Protein AF-A0A933JPH9-F1 (afdb_monomer)

Nearest PDB structures (foldseek):
  4j2h-assembly1_A  TM=5.202E-01  e=4.965E+00  Sinorhizobium meliloti 1021

Secondary structure (DSSP, 8-state):
---PPPPPHHHHHHHS--B--SS--SSGGGGSPP-GGGT-EEETTTTTTSPPPSSTTSSTT-EEEEE-SS-EEEEETT-TT-SSSPPTTSS--TTTTTTT--BSEEEEEEEETTEEEEEEE----SSS--SSHHHHHHHHHHHHHTT-EEEE--EETTTTEE--S--

Foldseek 3Di:
DDDDDQQALQNLCVVFPWDFFPDDDPDPCQLAADDVQLAKDWPPPCLVVQQAAPDALDLRSKKKWFADNPTIIIGRQQSPRHPPDDDPVNGHAVSNNVSSDITRFIFIKGAHPVDSLEMETKRHHNTGGQQAQVSGVNVQSNSCVSVHRYHYLGADPPVRGIHSDRD

pLDDT: mean 93.77, std 9.41, range [34.81, 98.69]

Solvent-accessible surface area (backbone atoms only — not comparable to full-atom values): 9036 Å² total; per-residue (Å²): 133,85,78,71,80,64,40,44,57,67,62,46,37,76,75,41,61,62,36,66,53,75,47,82,74,92,52,86,63,41,35,41,62,53,44,62,82,27,52,39,35,44,66,71,82,34,55,91,79,52,59,52,14,94,45,75,70,43,81,55,34,30,22,37,35,36,37,40,86,90,48,37,41,33,30,48,32,64,35,90,53,34,80,79,70,73,53,94,79,62,42,63,47,72,33,16,74,44,41,50,42,58,29,43,29,22,15,38,34,24,35,42,75,89,37,78,51,30,36,37,37,33,28,58,28,82,35,31,38,43,90,44,66,65,53,41,56,47,51,51,25,29,54,30,58,65,70,33,51,66,47,68,34,48,61,31,79,93,74,75,40,46,21,64,56,67,127

Sequence (167 aa):
MLRLAALDLAAYIGLYPPRAPARPAIAADECRQLEAEDGVGILPFVTEAMVPGRRPGQPDGRHLWVIVPDEVRVISEIAPDVRPPPLSLGVAKHTNLTGGGLAACGGELWIDPTDNRKLYANGGSGRYPPKTPKQLEHAVSVLASFGFTVVSAGWSEDNDCAERVFR

Radius of gyration: 14.74 Å; Cα contacts (8 Å, |Δi|>4): 378; chains: 1; bounding box: 41×32×37 Å

Structure (mmCIF, N/CA/C/O backbone):
data_AF-A0A933JPH9-F1
#
_entry.id   AF-A0A933JPH9-F1
#
loop_
_atom_site.group_PDB
_atom_site.id
_atom_site.type_symbol
_atom_site.label_atom_id
_atom_site.label_alt_id
_atom_site.label_comp_id
_atom_site.label_asym_id
_atom_site.label_entity_id
_atom_site.label_seq_id
_atom_site.pdbx_PDB_ins_code
_atom_site.Cartn_x
_at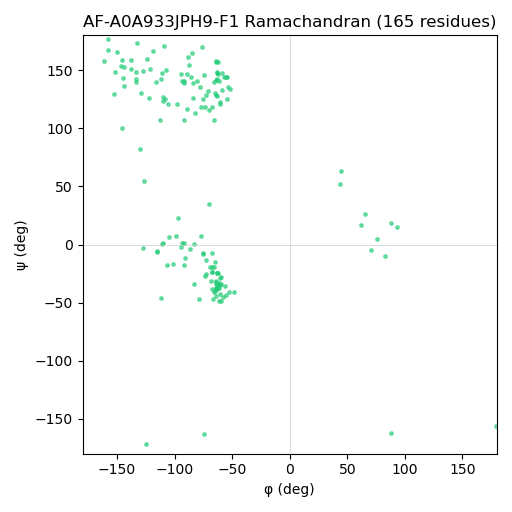om_site.Cartn_y
_atom_site.Cartn_z
_atom_site.occupancy
_atom_site.B_iso_or_equiv
_atom_site.auth_seq_id
_atom_site.auth_comp_id
_atom_site.auth_asym_id
_atom_site.auth_atom_id
_atom_site.pdbx_PDB_model_num
ATOM 1 N N . MET A 1 1 ? -19.545 9.635 17.720 1.00 39.41 1 MET A N 1
ATOM 2 C CA . MET A 1 1 ? -18.644 9.196 16.635 1.00 39.41 1 MET A CA 1
ATOM 3 C C . MET A 1 1 ? -19.063 7.778 16.262 1.00 39.41 1 MET A C 1
ATOM 5 O O . MET A 1 1 ? -18.856 6.877 17.064 1.00 39.41 1 MET A O 1
ATOM 9 N N . LEU A 1 2 ? -19.785 7.589 15.153 1.00 34.81 2 LEU A N 1
ATOM 10 C CA . LEU A 1 2 ? -20.171 6.248 14.697 1.00 34.81 2 LEU A CA 1
ATOM 11 C C . LEU A 1 2 ? -18.904 5.540 14.207 1.00 34.81 2 LEU A C 1
ATOM 13 O O . LEU A 1 2 ? -18.286 5.994 13.248 1.00 34.81 2 LEU A O 1
ATOM 17 N N . ARG A 1 3 ? -18.497 4.454 14.875 1.00 45.03 3 ARG A N 1
ATOM 18 C CA . ARG A 1 3 ? -17.545 3.506 14.289 1.00 45.03 3 ARG A CA 1
ATOM 19 C C . ARG A 1 3 ? -18.257 2.869 13.100 1.00 45.03 3 ARG A C 1
ATOM 21 O O . ARG A 1 3 ? -19.181 2.086 13.301 1.00 45.03 3 ARG A O 1
ATOM 28 N N . LEU A 1 4 ? -17.868 3.242 11.882 1.00 52.72 4 LEU A N 1
ATOM 29 C CA . LEU A 1 4 ? -18.172 2.436 10.702 1.00 52.72 4 LEU A CA 1
ATOM 30 C C . LEU A 1 4 ? -17.692 1.010 10.998 1.00 52.72 4 LEU A C 1
ATOM 32 O O . LEU A 1 4 ? -16.607 0.833 11.559 1.00 52.72 4 LEU A O 1
ATOM 36 N N . ALA A 1 5 ? -18.520 0.008 10.704 1.00 59.38 5 ALA A N 1
ATOM 37 C CA . ALA A 1 5 ? -18.093 -1.381 10.807 1.00 59.38 5 ALA A CA 1
ATOM 38 C C . ALA A 1 5 ? -16.824 -1.543 9.957 1.00 59.38 5 ALA A C 1
ATOM 40 O O . ALA A 1 5 ? -16.813 -1.135 8.795 1.00 59.38 5 ALA A O 1
ATOM 41 N N . ALA A 1 6 ? -15.744 -2.048 10.557 1.00 72.06 6 ALA A N 1
ATOM 42 C CA . ALA A 1 6 ? -14.487 -2.227 9.848 1.00 72.06 6 ALA A CA 1
ATOM 43 C C . ALA A 1 6 ? -14.720 -3.195 8.683 1.00 72.06 6 ALA A C 1
ATOM 45 O O . ALA A 1 6 ? -15.181 -4.316 8.892 1.00 72.06 6 ALA A O 1
ATOM 46 N N . LEU A 1 7 ? -14.452 -2.734 7.463 1.00 90.38 7 LEU A N 1
ATOM 47 C CA . LEU A 1 7 ? -14.513 -3.572 6.275 1.00 90.38 7 LEU A CA 1
ATOM 48 C C . LEU A 1 7 ? -13.294 -4.497 6.285 1.00 90.38 7 LEU A C 1
ATOM 50 O O . LEU A 1 7 ? -12.163 -4.010 6.278 1.00 90.38 7 LEU A O 1
ATOM 54 N N . ASP A 1 8 ? -13.524 -5.807 6.330 1.00 94.19 8 ASP A N 1
ATOM 55 C CA . ASP A 1 8 ? -12.445 -6.786 6.221 1.00 94.19 8 ASP A CA 1
ATOM 56 C C . ASP A 1 8 ? -11.948 -6.929 4.771 1.00 94.19 8 ASP A C 1
ATOM 58 O O . ASP A 1 8 ? -12.522 -6.388 3.818 1.00 94.19 8 ASP A O 1
ATOM 62 N N . LEU A 1 9 ? -10.836 -7.645 4.608 1.00 96.69 9 LEU A N 1
ATOM 63 C CA . LEU A 1 9 ? -10.192 -7.832 3.313 1.00 96.69 9 LEU A CA 1
ATOM 64 C C . LEU A 1 9 ? -11.102 -8.539 2.295 1.00 96.69 9 LEU A C 1
ATOM 66 O O . LEU A 1 9 ? -11.172 -8.112 1.144 1.00 96.69 9 LEU A O 1
ATOM 70 N N . ALA A 1 10 ? -11.824 -9.583 2.704 1.00 96.62 10 ALA A N 1
ATOM 71 C CA . ALA A 1 10 ? -12.680 -10.347 1.799 1.00 96.62 10 ALA A CA 1
ATOM 72 C C . ALA A 1 10 ? -13.825 -9.480 1.252 1.00 96.62 10 ALA A C 1
ATOM 74 O O . ALA A 1 10 ? -14.081 -9.458 0.045 1.00 96.62 10 ALA A O 1
ATOM 75 N N . ALA A 1 11 ? -14.469 -8.699 2.123 1.00 96.94 11 ALA A N 1
ATOM 76 C CA . ALA A 1 11 ? -15.498 -7.747 1.734 1.00 96.94 11 ALA A CA 1
ATOM 77 C C . ALA A 1 11 ? -14.934 -6.630 0.839 1.00 96.94 11 ALA A C 1
ATOM 79 O O . ALA A 1 11 ? -15.576 -6.240 -0.140 1.00 96.94 11 ALA A O 1
ATOM 80 N N . TYR A 1 12 ? -13.718 -6.149 1.120 1.00 97.75 12 TYR A N 1
ATOM 81 C CA . TYR A 1 12 ? -13.030 -5.180 0.265 1.00 97.75 12 TYR A CA 1
ATOM 82 C C . TYR A 1 12 ? -12.799 -5.715 -1.149 1.00 97.75 12 TYR A C 1
ATOM 84 O O . TYR A 1 12 ? -13.136 -5.036 -2.118 1.00 97.75 12 TYR A O 1
ATOM 92 N N . ILE A 1 13 ? -12.270 -6.933 -1.279 1.00 98.12 13 ILE A N 1
ATOM 93 C CA . ILE A 1 13 ? -12.007 -7.568 -2.577 1.00 98.12 13 ILE A CA 1
ATOM 94 C C . ILE A 1 13 ? -13.303 -7.797 -3.362 1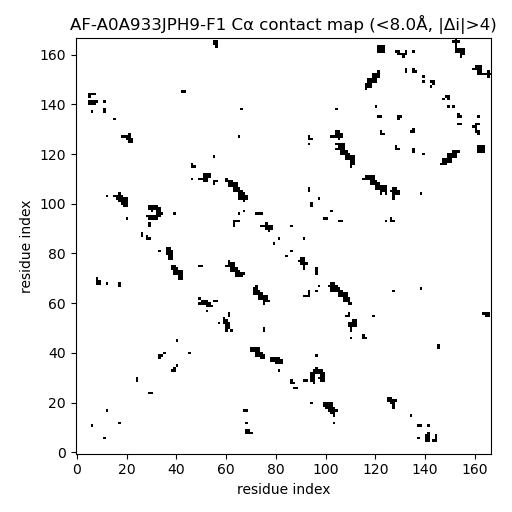.00 98.12 13 ILE A C 1
ATOM 96 O O . ILE A 1 13 ? -13.323 -7.576 -4.573 1.00 98.12 13 ILE A O 1
ATOM 100 N N . GLY A 1 14 ? -14.398 -8.160 -2.686 1.00 97.69 14 GLY A N 1
ATOM 101 C CA . GLY A 1 14 ? -15.714 -8.289 -3.318 1.00 97.69 14 GLY A CA 1
ATOM 102 C C . GLY A 1 14 ? -16.244 -6.976 -3.911 1.00 97.69 14 GLY A C 1
ATOM 103 O O . GLY A 1 14 ? -16.896 -6.992 -4.953 1.00 97.69 14 GLY A O 1
ATOM 104 N N . LEU A 1 15 ? -15.942 -5.834 -3.281 1.00 98.00 15 LEU A N 1
ATOM 105 C CA . LEU A 1 15 ? -16.327 -4.503 -3.770 1.00 98.00 15 LEU A CA 1
ATOM 106 C C . LEU A 1 15 ? -15.364 -3.953 -4.833 1.00 98.00 15 LEU A C 1
ATOM 108 O O . LEU A 1 15 ? -15.787 -3.230 -5.737 1.00 98.00 15 LEU A O 1
ATOM 112 N N . TYR A 1 16 ? -14.074 -4.265 -4.710 1.00 98.06 16 TYR A N 1
ATOM 113 C CA . TYR A 1 16 ? -12.998 -3.704 -5.524 1.00 98.06 16 TYR A CA 1
ATOM 114 C C . TYR A 1 16 ? -12.114 -4.823 -6.081 1.00 98.06 16 TYR A C 1
ATOM 116 O O . TYR A 1 16 ? -11.048 -5.104 -5.525 1.00 98.06 16 TYR A O 1
ATOM 124 N N . PRO A 1 17 ? -12.527 -5.465 -7.187 1.00 97.62 17 PRO A N 1
ATOM 125 C CA . PRO A 1 17 ? -11.787 -6.589 -7.735 1.00 97.62 17 PRO A CA 1
ATOM 126 C C . PRO A 1 17 ? -10.369 -6.180 -8.178 1.00 97.62 17 PRO A C 1
ATOM 128 O O . PRO A 1 17 ? -10.164 -5.058 -8.665 1.00 97.62 17 PRO A O 1
ATOM 131 N N . PRO A 1 18 ? -9.379 -7.084 -8.047 1.00 98.38 18 PRO A N 1
ATOM 132 C CA . PRO A 1 18 ? -8.020 -6.857 -8.515 1.00 98.38 18 PRO A CA 1
ATOM 133 C C . PRO A 1 18 ? -7.951 -6.478 -9.993 1.00 98.38 18 PRO A C 1
ATOM 135 O O . PRO A 1 18 ? -8.683 -6.998 -10.834 1.00 98.38 18 PRO A O 1
ATOM 138 N N . ARG A 1 19 ? -7.013 -5.592 -10.322 1.00 98.44 19 ARG A N 1
ATOM 139 C CA . ARG A 1 19 ? -6.827 -5.051 -11.669 1.00 98.44 19 ARG A CA 1
ATOM 140 C C . ARG A 1 19 ? -5.354 -4.966 -12.036 1.00 98.44 19 ARG A C 1
ATOM 142 O O . ARG A 1 19 ? -4.487 -4.915 -11.166 1.00 98.44 19 ARG A O 1
ATOM 149 N N . ALA A 1 20 ? -5.089 -4.920 -13.337 1.00 98.25 20 ALA A N 1
ATOM 150 C CA . ALA A 1 20 ? -3.745 -4.736 -13.867 1.00 98.25 20 ALA A CA 1
ATOM 151 C C . ALA A 1 20 ? -3.149 -3.372 -13.444 1.00 98.25 20 ALA A C 1
ATOM 153 O O . ALA A 1 20 ? -3.905 -2.429 -13.151 1.00 98.25 20 ALA A O 1
ATOM 154 N N . PRO A 1 21 ? -1.808 -3.239 -13.434 1.00 98.06 21 PRO A N 1
ATOM 155 C CA . PRO A 1 21 ? -1.145 -1.964 -13.188 1.00 98.06 21 PRO A CA 1
ATOM 156 C C . PRO A 1 21 ? -1.658 -0.875 -14.140 1.00 98.06 21 PRO A C 1
ATOM 158 O O . PRO A 1 21 ? -1.767 -1.074 -15.345 1.00 98.06 21 PRO A O 1
ATOM 161 N N . ALA A 1 22 ? -1.931 0.316 -13.611 1.00 97.50 22 ALA A N 1
ATOM 162 C CA . ALA A 1 22 ? -2.409 1.464 -14.382 1.00 97.50 22 ALA A CA 1
ATOM 163 C C . ALA A 1 22 ? -1.352 2.045 -15.334 1.00 97.50 22 ALA A C 1
ATOM 165 O O . ALA A 1 22 ? -1.689 2.797 -16.245 1.00 97.50 22 ALA A O 1
ATOM 166 N N . ARG A 1 23 ? -0.073 1.750 -15.092 1.00 94.94 23 ARG A N 1
ATOM 167 C CA . ARG A 1 23 ? 1.054 2.201 -15.908 1.00 94.94 23 ARG A CA 1
ATOM 168 C C . ARG A 1 23 ? 1.974 1.013 -16.172 1.00 94.94 23 ARG A C 1
ATOM 170 O O . ARG A 1 23 ? 2.194 0.240 -15.234 1.00 94.94 23 ARG A O 1
ATOM 177 N N . PRO A 1 24 ? 2.523 0.889 -17.391 1.00 93.69 24 PRO A N 1
ATOM 178 C CA . PRO A 1 24 ? 3.502 -0.143 -17.688 1.00 93.69 24 PRO A CA 1
ATOM 179 C C . PRO A 1 24 ? 4.780 0.072 -16.868 1.00 93.69 24 PRO A C 1
ATOM 181 O O . PRO A 1 24 ? 5.076 1.188 -16.425 1.00 93.69 24 PRO A O 1
ATOM 184 N N . ALA A 1 25 ? 5.533 -1.009 -16.685 1.00 94.19 25 ALA A N 1
ATOM 185 C CA . ALA A 1 25 ? 6.907 -0.935 -16.212 1.00 94.19 25 ALA A CA 1
ATOM 186 C C . ALA A 1 25 ? 7.776 -0.181 -17.228 1.00 94.19 25 ALA A C 1
ATOM 188 O O . ALA A 1 25 ? 7.585 -0.324 -18.437 1.00 94.19 25 ALA A O 1
ATOM 189 N N . ILE A 1 26 ? 8.720 0.617 -16.732 1.00 95.06 26 ILE A N 1
ATOM 190 C CA . ILE A 1 26 ? 9.716 1.317 -17.552 1.00 95.06 26 ILE A CA 1
ATOM 191 C C . ILE A 1 26 ? 11.108 0.684 -17.423 1.00 95.06 26 ILE A C 1
ATOM 193 O O . ILE A 1 26 ? 11.948 0.899 -18.292 1.00 95.06 26 ILE A O 1
ATOM 197 N N . ALA A 1 27 ? 11.339 -0.128 -16.387 1.00 94.38 27 ALA A N 1
ATOM 198 C CA . ALA A 1 27 ? 12.499 -1.004 -16.249 1.00 94.38 27 ALA A CA 1
ATOM 199 C C . ALA A 1 27 ? 12.078 -2.476 -16.105 1.00 94.38 27 ALA A C 1
ATOM 201 O O . ALA A 1 27 ? 10.998 -2.788 -15.600 1.00 94.38 27 ALA A O 1
ATOM 202 N N . ALA A 1 28 ? 12.941 -3.390 -16.559 1.00 91.56 28 ALA A N 1
ATOM 203 C CA . ALA A 1 28 ? 12.644 -4.823 -16.610 1.00 91.56 28 ALA A CA 1
ATOM 204 C C . ALA A 1 28 ? 12.363 -5.433 -15.226 1.00 91.56 28 ALA A C 1
ATOM 206 O O . ALA A 1 28 ? 11.541 -6.338 -15.099 1.00 91.56 28 ALA A O 1
ATOM 207 N N . ASP A 1 29 ? 13.018 -4.924 -14.184 1.00 94.62 29 ASP A N 1
ATOM 208 C CA . ASP A 1 29 ? 12.902 -5.431 -12.820 1.00 94.62 29 ASP A CA 1
ATOM 209 C C . ASP A 1 29 ? 11.741 -4.827 -12.022 1.00 94.62 29 ASP A C 1
ATOM 211 O O . ASP A 1 29 ? 11.474 -5.301 -10.924 1.00 94.62 29 ASP A O 1
ATOM 215 N N . GLU A 1 30 ? 10.982 -3.862 -12.552 1.00 95.44 30 GLU A N 1
ATOM 216 C CA . GLU A 1 30 ? 9.807 -3.316 -11.852 1.00 95.44 30 GLU A CA 1
ATOM 217 C C . GLU A 1 30 ? 8.663 -4.322 -11.713 1.00 95.44 30 GLU A C 1
ATOM 219 O O . GLU A 1 30 ? 7.817 -4.169 -10.830 1.00 95.44 30 GLU A O 1
ATOM 224 N N . CYS A 1 31 ? 8.612 -5.324 -12.591 1.00 96.19 31 CYS A N 1
ATOM 225 C CA . CYS A 1 31 ? 7.660 -6.432 -12.517 1.00 96.19 31 CYS A CA 1
ATOM 226 C C . CYS A 1 31 ? 8.312 -7.725 -12.021 1.00 96.19 31 CYS A C 1
ATOM 228 O O . CYS A 1 31 ? 7.659 -8.764 -12.012 1.00 96.19 31 CYS A O 1
ATOM 230 N N . ARG A 1 32 ? 9.581 -7.696 -11.595 1.00 96.00 32 ARG A N 1
ATOM 231 C CA . ARG A 1 32 ? 10.148 -8.836 -10.877 1.00 96.00 32 ARG A CA 1
ATOM 232 C C . ARG A 1 32 ? 9.439 -8.934 -9.531 1.00 96.00 32 ARG A C 1
ATOM 234 O O . ARG A 1 32 ? 9.519 -7.996 -8.737 1.00 96.00 32 ARG A O 1
ATOM 241 N N . GLN A 1 33 ? 8.756 -10.049 -9.296 1.00 97.38 33 GLN A N 1
ATOM 242 C CA . GLN A 1 33 ? 8.168 -10.345 -7.997 1.00 97.38 33 GLN A CA 1
ATOM 243 C C . GLN A 1 33 ? 9.290 -10.409 -6.956 1.00 97.38 33 GLN A C 1
ATOM 245 O O . GLN A 1 33 ? 10.248 -11.159 -7.132 1.00 97.38 33 GLN A O 1
ATOM 250 N N . LEU A 1 34 ? 9.178 -9.576 -5.927 1.00 97.69 34 LEU A N 1
ATOM 251 C CA . LEU A 1 34 ? 10.012 -9.636 -4.735 1.00 97.69 34 LEU A CA 1
ATOM 252 C C . LEU A 1 34 ? 9.285 -10.453 -3.675 1.00 97.69 34 LEU A C 1
ATOM 254 O O . LEU A 1 34 ? 8.053 -10.408 -3.601 1.00 97.69 34 LEU A O 1
ATOM 258 N N . GLU A 1 35 ? 10.049 -11.174 -2.872 1.00 97.00 35 GLU A N 1
ATOM 259 C CA . GLU A 1 35 ? 9.528 -12.089 -1.857 1.00 97.00 35 GLU A CA 1
ATOM 260 C C . GLU A 1 35 ? 10.102 -11.758 -0.472 1.00 97.00 35 GLU A C 1
ATOM 262 O O . GLU A 1 35 ? 10.728 -10.712 -0.263 1.00 97.00 35 GLU A O 1
ATOM 267 N N . ALA A 1 36 ? 9.847 -12.619 0.513 1.00 96.69 36 ALA A N 1
ATOM 268 C CA . ALA A 1 36 ? 10.274 -12.402 1.892 1.00 96.69 36 ALA A CA 1
ATOM 269 C C . ALA A 1 36 ? 11.793 -12.197 2.015 1.00 96.69 36 ALA A C 1
ATOM 271 O O . ALA A 1 36 ? 12.247 -11.369 2.804 1.00 96.69 36 ALA A O 1
ATOM 272 N N . GLU A 1 37 ? 12.585 -12.889 1.194 1.00 95.44 37 GLU A N 1
ATOM 273 C CA . GLU A 1 37 ? 14.046 -12.776 1.163 1.00 95.44 37 GLU A CA 1
ATOM 274 C C . GLU A 1 37 ? 14.544 -11.416 0.651 1.00 95.44 37 GLU A C 1
ATOM 276 O O . GLU A 1 37 ? 15.693 -11.060 0.916 1.00 95.44 37 GLU A O 1
ATOM 281 N N . ASP A 1 38 ? 13.690 -10.672 -0.059 1.00 96.56 38 ASP A N 1
ATOM 282 C CA . ASP A 1 38 ? 13.933 -9.304 -0.531 1.00 96.56 38 ASP A CA 1
ATOM 283 C C . ASP A 1 38 ? 13.391 -8.239 0.444 1.00 96.56 38 ASP A C 1
ATOM 285 O O . ASP A 1 38 ? 13.471 -7.039 0.165 1.00 96.56 38 ASP A O 1
ATOM 289 N N . GLY A 1 39 ? 12.805 -8.664 1.570 1.00 96.00 39 GLY A N 1
ATOM 290 C CA . GLY A 1 39 ? 12.203 -7.790 2.578 1.00 96.00 39 GLY A CA 1
ATOM 291 C C . GLY A 1 39 ? 10.702 -7.539 2.396 1.00 96.00 39 GLY A C 1
ATOM 292 O O . GLY A 1 39 ? 10.168 -6.606 3.003 1.00 96.00 39 GLY A O 1
ATOM 293 N N . VAL A 1 40 ? 10.002 -8.330 1.571 1.00 97.75 40 VAL A N 1
ATOM 294 C CA . VAL A 1 40 ? 8.534 -8.273 1.510 1.00 97.75 40 VAL A CA 1
ATOM 295 C C . VAL A 1 40 ? 7.930 -8.866 2.778 1.00 97.75 40 VAL A C 1
ATOM 297 O O . VAL A 1 40 ? 8.267 -9.961 3.214 1.00 97.75 40 VAL A O 1
ATOM 300 N N . GLY A 1 41 ? 6.988 -8.136 3.356 1.00 97.81 41 GLY A N 1
ATOM 301 C CA . GLY A 1 41 ? 6.212 -8.543 4.511 1.00 97.81 41 GLY A CA 1
ATOM 302 C C . GLY A 1 41 ? 4.722 -8.623 4.226 1.00 97.81 41 GLY A C 1
ATOM 303 O O . GLY A 1 41 ? 4.231 -8.078 3.236 1.00 97.81 41 GLY A O 1
ATOM 304 N N . ILE A 1 42 ? 3.990 -9.248 5.146 1.00 98.25 42 ILE A N 1
ATOM 305 C CA . ILE A 1 42 ? 2.529 -9.352 5.105 1.00 98.25 42 ILE A CA 1
ATOM 306 C C . ILE A 1 42 ? 1.962 -8.742 6.388 1.00 98.25 42 ILE A C 1
ATOM 308 O O . ILE A 1 42 ? 2.362 -9.120 7.491 1.00 98.25 42 ILE A O 1
ATOM 312 N N . LEU A 1 43 ? 1.040 -7.785 6.265 1.00 97.00 43 LEU A N 1
ATOM 313 C CA . LEU A 1 43 ? 0.341 -7.230 7.427 1.00 97.00 43 LEU A CA 1
ATOM 314 C C . LEU A 1 43 ? -0.712 -8.216 7.965 1.00 97.00 43 LEU A C 1
ATOM 316 O O . LEU A 1 43 ? -1.356 -8.900 7.170 1.00 97.00 43 LEU A O 1
ATOM 320 N N . PRO A 1 44 ? -0.937 -8.261 9.295 1.00 95.81 44 PRO A N 1
ATOM 321 C CA . PRO A 1 44 ? -0.271 -7.468 10.342 1.00 95.81 44 PRO A CA 1
ATOM 322 C C . PRO A 1 44 ? 1.084 -8.008 10.831 1.00 95.81 44 PRO A C 1
ATOM 324 O O . PRO A 1 44 ? 1.686 -7.406 11.712 1.00 95.81 44 PRO A O 1
ATOM 327 N N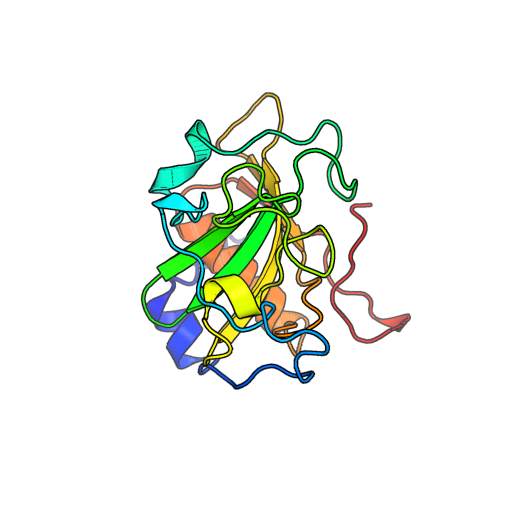 . PHE A 1 45 ? 1.575 -9.126 10.304 1.00 94.62 45 PHE A N 1
ATOM 328 C CA . PHE A 1 45 ? 2.643 -9.918 10.929 1.00 94.62 45 PHE A CA 1
ATOM 329 C C . PHE A 1 45 ? 4.062 -9.336 10.825 1.00 94.62 45 PHE A C 1
ATOM 331 O O . PHE A 1 45 ? 4.976 -9.872 11.444 1.00 94.62 45 PHE A O 1
ATOM 338 N N . VAL A 1 46 ? 4.269 -8.260 10.060 1.00 92.06 46 VAL A N 1
ATOM 339 C CA . VAL A 1 46 ? 5.611 -7.723 9.754 1.00 92.06 46 VAL A CA 1
ATOM 340 C C . VAL A 1 46 ? 5.939 -6.378 10.415 1.00 92.06 46 VAL A C 1
ATOM 342 O O . VAL 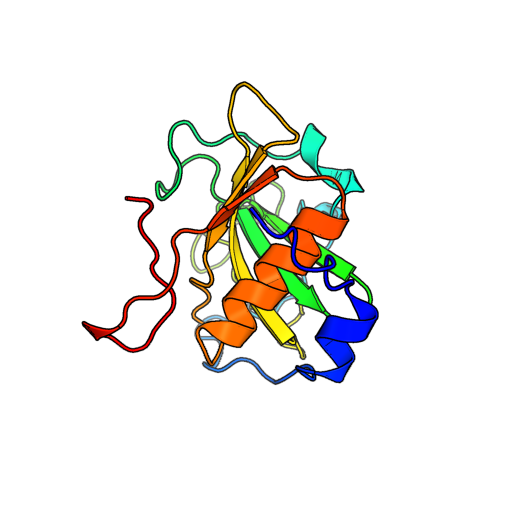A 1 46 ? 7.028 -5.842 10.224 1.00 92.06 46 VAL A O 1
ATOM 345 N N . THR A 1 47 ? 5.043 -5.802 11.219 1.00 85.25 47 THR A N 1
ATOM 346 C CA . THR A 1 47 ? 5.244 -4.431 11.728 1.00 85.25 47 THR A CA 1
ATOM 347 C C . THR A 1 47 ? 6.465 -4.254 12.623 1.00 85.25 47 THR A C 1
ATOM 349 O O . THR A 1 47 ? 6.996 -3.153 12.692 1.00 85.25 47 THR A O 1
ATOM 352 N N . GLU A 1 48 ? 6.945 -5.311 13.280 1.00 82.62 48 GLU A N 1
ATOM 353 C CA . GLU A 1 48 ? 8.167 -5.255 14.097 1.00 82.62 48 GLU A CA 1
ATOM 354 C C . GLU A 1 48 ? 9.453 -5.157 13.263 1.00 82.62 48 GLU A C 1
ATOM 356 O O . GLU A 1 48 ? 10.451 -4.624 13.740 1.00 82.62 48 GLU A O 1
ATOM 361 N N . ALA A 1 49 ? 9.432 -5.639 12.016 1.00 83.94 49 ALA A N 1
ATOM 362 C CA . ALA A 1 49 ? 10.576 -5.584 11.102 1.00 83.94 49 ALA A CA 1
ATOM 363 C C . ALA A 1 49 ? 10.590 -4.311 10.239 1.00 83.94 49 ALA A C 1
ATOM 365 O O . ALA A 1 49 ? 11.573 -4.012 9.563 1.00 83.94 49 ALA A O 1
ATOM 366 N N . MET A 1 50 ? 9.491 -3.561 10.237 1.00 91.25 50 MET A N 1
ATOM 367 C CA . MET A 1 50 ? 9.348 -2.349 9.445 1.00 91.25 50 MET A CA 1
ATOM 368 C C . MET A 1 50 ? 10.073 -1.170 10.097 1.00 91.25 50 MET A C 1
ATOM 370 O O . MET A 1 50 ? 9.949 -0.915 11.293 1.00 91.25 50 MET A O 1
ATOM 374 N N . VAL A 1 51 ? 10.799 -0.406 9.282 1.00 90.75 51 VAL A N 1
ATOM 375 C CA . VAL A 1 51 ? 11.573 0.753 9.746 1.00 90.75 51 VAL A CA 1
ATOM 376 C C . VAL A 1 51 ? 10.638 1.947 9.992 1.00 90.75 51 VAL A C 1
ATOM 378 O O . VAL A 1 51 ? 10.016 2.427 9.041 1.00 90.75 51 VAL A O 1
ATOM 381 N N . PRO A 1 52 ? 10.530 2.482 11.221 1.00 90.31 52 PRO A N 1
ATOM 382 C CA . PRO A 1 52 ? 9.679 3.638 11.470 1.00 90.31 52 PRO A CA 1
ATOM 383 C C . PRO A 1 52 ? 10.171 4.873 10.713 1.00 90.31 52 PRO A C 1
ATOM 385 O O . PRO A 1 52 ? 11.373 5.125 10.616 1.00 90.31 52 PRO A O 1
ATOM 388 N N . GLY A 1 53 ? 9.239 5.670 10.195 1.00 84.31 53 GLY A N 1
ATOM 389 C CA . GLY A 1 53 ? 9.578 6.948 9.577 1.00 84.31 53 GLY A CA 1
ATOM 390 C C . GLY A 1 53 ? 9.709 8.039 10.632 1.00 84.31 53 GLY A C 1
ATOM 391 O O . GLY A 1 53 ? 8.868 8.142 11.523 1.00 84.31 53 GLY A O 1
ATOM 392 N N . ARG A 1 54 ? 10.705 8.928 10.509 1.00 86.19 54 ARG A N 1
ATOM 393 C CA . ARG A 1 54 ? 10.787 10.123 11.378 1.00 86.19 54 ARG A CA 1
ATOM 394 C C . ARG A 1 54 ? 9.557 11.022 11.257 1.00 86.19 54 ARG A C 1
ATOM 396 O O . ARG A 1 54 ? 9.177 11.688 12.217 1.00 86.19 54 ARG A O 1
ATOM 403 N N . ARG A 1 55 ? 8.975 11.089 10.055 1.00 87.19 55 ARG A N 1
ATOM 404 C CA . ARG A 1 55 ? 7.781 11.881 9.754 1.00 87.19 55 ARG A CA 1
ATOM 405 C C . ARG A 1 55 ? 6.996 11.254 8.592 1.00 87.19 55 ARG A C 1
ATOM 407 O O . ARG A 1 55 ? 7.586 11.045 7.530 1.00 87.19 55 ARG A O 1
ATOM 414 N N . PRO A 1 56 ? 5.679 11.030 8.736 1.00 89.62 56 PRO A N 1
ATOM 415 C CA . PRO A 1 56 ? 4.825 10.576 7.639 1.00 89.62 56 PRO A CA 1
ATOM 416 C C . PRO A 1 56 ? 4.902 11.494 6.413 1.00 89.62 56 PRO A C 1
ATOM 418 O O . PRO A 1 56 ? 5.035 12.714 6.542 1.00 89.62 56 PRO A O 1
ATOM 421 N N . GLY A 1 57 ? 4.824 10.914 5.215 1.00 87.81 57 GLY A N 1
ATOM 422 C CA . GLY A 1 57 ? 4.937 11.637 3.941 1.00 87.81 57 GLY A CA 1
ATOM 423 C C . GLY A 1 57 ? 6.376 11.897 3.476 1.00 87.81 57 GLY A C 1
ATOM 424 O O . GLY A 1 57 ? 6.585 12.296 2.332 1.00 87.81 57 GLY A O 1
ATOM 425 N N . GLN A 1 58 ? 7.388 11.645 4.313 1.00 90.38 58 GLN A N 1
ATOM 426 C CA . GLN A 1 58 ? 8.795 11.761 3.916 1.00 90.38 58 GLN A CA 1
ATOM 427 C C . GLN A 1 58 ? 9.331 10.445 3.322 1.00 90.38 58 GLN A C 1
ATOM 429 O O . GLN A 1 58 ? 8.703 9.397 3.484 1.00 90.38 58 GLN A O 1
ATOM 434 N N . PRO A 1 59 ? 10.447 10.470 2.571 1.00 91.06 59 PRO A N 1
ATOM 435 C CA . PRO A 1 59 ? 11.061 9.245 2.042 1.00 91.06 59 PRO A CA 1
ATOM 436 C C . PRO A 1 59 ? 11.572 8.296 3.135 1.00 91.06 59 PRO A C 1
ATOM 438 O O . PRO A 1 59 ? 11.526 7.082 2.978 1.00 91.06 59 PRO A O 1
ATOM 441 N N . ASP A 1 60 ? 12.033 8.850 4.256 1.00 91.50 60 ASP A N 1
ATOM 442 C CA . ASP A 1 60 ? 12.566 8.081 5.379 1.00 91.50 60 ASP A CA 1
ATOM 443 C C . ASP A 1 60 ? 11.497 7.181 6.023 1.00 91.50 60 ASP A C 1
ATOM 445 O O . ASP A 1 60 ? 10.396 7.639 6.346 1.00 91.50 60 ASP A O 1
ATOM 449 N N . GLY A 1 61 ? 11.819 5.893 6.183 1.00 93.50 61 GLY A N 1
ATOM 450 C CA . GLY A 1 61 ? 10.907 4.867 6.706 1.00 93.50 61 GLY A CA 1
ATOM 451 C C . GLY A 1 61 ? 9.653 4.625 5.855 1.00 93.50 61 GLY A C 1
ATOM 452 O O . GLY A 1 61 ? 8.677 4.047 6.341 1.00 93.50 61 GLY A O 1
ATOM 453 N N . ARG A 1 62 ? 9.634 5.074 4.592 1.00 97.00 62 ARG A N 1
ATOM 454 C CA . ARG A 1 62 ? 8.496 4.845 3.702 1.00 97.00 62 ARG A CA 1
ATOM 455 C C . ARG A 1 62 ? 8.436 3.394 3.249 1.00 97.00 62 ARG A C 1
ATOM 457 O O . ARG A 1 62 ? 9.394 2.860 2.693 1.00 97.00 62 ARG A O 1
ATOM 464 N N . HIS A 1 63 ? 7.264 2.801 3.409 1.00 98.19 63 HIS A N 1
ATOM 465 C CA . HIS A 1 63 ? 6.927 1.493 2.877 1.00 98.19 63 HIS A CA 1
ATOM 466 C C . HIS A 1 63 ? 5.895 1.634 1.760 1.00 98.19 63 HIS A C 1
ATOM 468 O O . HIS A 1 63 ? 5.046 2.527 1.774 1.00 98.19 63 HIS A O 1
ATOM 474 N N . LEU A 1 64 ? 5.958 0.743 0.781 1.00 98.44 64 LEU A N 1
ATOM 475 C CA . LEU A 1 64 ? 4.903 0.546 -0.202 1.00 98.44 64 LEU A CA 1
ATOM 476 C C . LEU A 1 64 ? 3.971 -0.541 0.315 1.00 98.44 64 LEU A C 1
ATOM 478 O O . LEU A 1 64 ? 4.452 -1.534 0.850 1.00 98.44 64 LEU A O 1
ATOM 482 N N . TRP A 1 65 ? 2.663 -0.380 0.125 1.00 98.69 65 TRP A N 1
ATOM 483 C CA . TRP A 1 65 ? 1.676 -1.415 0.431 1.00 98.69 65 TRP A CA 1
ATOM 484 C C . TRP A 1 65 ? 0.777 -1.698 -0.766 1.00 98.69 65 TRP A C 1
ATOM 486 O O . TRP A 1 65 ? 0.494 -0.802 -1.569 1.00 98.69 65 TRP A O 1
ATOM 496 N N . VAL A 1 66 ? 0.307 -2.938 -0.881 1.00 98.69 66 VAL A N 1
ATOM 497 C CA . VAL A 1 66 ? -0.664 -3.350 -1.895 1.00 98.69 66 VAL A CA 1
ATOM 498 C C . VAL A 1 66 ? -1.630 -4.392 -1.330 1.00 98.69 66 VAL A C 1
ATOM 500 O O . VAL A 1 66 ? -1.221 -5.316 -0.634 1.00 98.69 66 VAL A O 1
ATOM 503 N N . ILE A 1 67 ? -2.916 -4.233 -1.636 1.00 98.69 67 ILE A N 1
ATOM 504 C CA . ILE A 1 67 ? -3.965 -5.217 -1.377 1.00 98.69 67 ILE A CA 1
ATOM 505 C C . ILE A 1 67 ? -4.056 -6.151 -2.586 1.00 98.69 67 ILE A C 1
ATOM 507 O O . ILE A 1 67 ? -4.412 -5.727 -3.694 1.00 98.69 67 ILE A O 1
ATOM 511 N N . VAL A 1 68 ? -3.761 -7.423 -2.349 1.00 98.31 68 VAL A N 1
ATOM 512 C CA . VAL A 1 68 ? -4.008 -8.550 -3.260 1.00 98.31 68 VAL A CA 1
ATOM 513 C C . VAL A 1 68 ? -5.144 -9.410 -2.669 1.00 98.31 68 VAL A C 1
ATOM 515 O O . VAL A 1 68 ? -5.575 -9.113 -1.555 1.00 98.31 68 VAL A O 1
ATOM 518 N N . PRO A 1 69 ? -5.699 -10.412 -3.385 1.00 96.88 69 PRO A N 1
ATOM 519 C CA . PRO A 1 69 ? -6.912 -11.120 -2.952 1.00 96.88 69 PRO A CA 1
ATOM 520 C C . PRO A 1 69 ? -6.922 -11.602 -1.499 1.00 96.88 69 PRO A C 1
ATOM 522 O O . PRO A 1 69 ? -7.929 -11.440 -0.818 1.00 96.88 69 PRO A O 1
ATOM 525 N N . ASP A 1 70 ? -5.799 -12.132 -1.020 1.00 96.56 70 ASP A N 1
ATOM 526 C CA . ASP A 1 70 ? -5.763 -12.855 0.254 1.00 96.56 70 ASP A CA 1
ATOM 527 C C . ASP A 1 70 ? -4.911 -12.163 1.326 1.00 96.56 70 ASP A C 1
ATOM 529 O O . ASP A 1 70 ? -4.903 -12.583 2.481 1.00 96.56 70 ASP A O 1
ATOM 533 N N . GLU A 1 71 ? -4.204 -11.084 0.976 1.00 97.94 71 GLU A N 1
ATOM 534 C CA . GLU A 1 71 ? -3.266 -10.433 1.889 1.00 97.94 71 GLU A CA 1
ATOM 535 C C . GLU A 1 71 ? -2.961 -8.969 1.539 1.00 97.94 71 GLU A C 1
ATOM 537 O O . GLU A 1 71 ? -3.253 -8.466 0.448 1.00 97.94 71 GLU A O 1
ATOM 542 N N . VAL A 1 72 ? -2.320 -8.280 2.487 1.00 98.50 72 VAL A N 1
ATOM 543 C CA . VAL A 1 72 ? -1.735 -6.955 2.272 1.00 98.50 72 VAL A CA 1
ATOM 544 C C . VAL A 1 72 ? -0.224 -7.061 2.362 1.00 98.50 72 VAL A C 1
ATOM 546 O O . VAL A 1 72 ? 0.335 -7.223 3.449 1.00 98.50 72 VAL A O 1
ATOM 549 N N . ARG A 1 73 ? 0.429 -6.954 1.206 1.00 98.62 73 ARG A N 1
ATOM 550 C CA . ARG A 1 73 ? 1.887 -7.010 1.094 1.00 98.62 73 ARG A CA 1
ATOM 551 C C . ARG A 1 73 ? 2.484 -5.637 1.323 1.00 98.62 73 ARG A C 1
ATOM 553 O O . ARG A 1 73 ? 1.919 -4.635 0.876 1.00 98.62 73 ARG A O 1
ATOM 560 N N . VAL A 1 74 ? 3.644 -5.602 1.963 1.00 98.44 74 VAL A N 1
ATOM 561 C CA . VAL A 1 74 ? 4.403 -4.381 2.227 1.00 98.44 74 VAL A CA 1
ATOM 562 C C . VAL A 1 74 ? 5.893 -4.582 1.980 1.00 98.44 74 VAL A C 1
ATOM 564 O O . VAL A 1 74 ? 6.400 -5.684 2.130 1.00 98.44 74 VAL A O 1
ATOM 567 N N . ILE A 1 75 ? 6.608 -3.523 1.611 1.00 97.94 75 ILE A N 1
ATOM 568 C CA . ILE A 1 75 ? 8.078 -3.516 1.507 1.00 97.94 75 ILE A CA 1
ATOM 569 C C . ILE A 1 75 ? 8.599 -2.104 1.767 1.00 97.94 75 ILE A C 1
ATOM 571 O O . ILE A 1 75 ? 7.919 -1.133 1.433 1.00 97.94 75 ILE A O 1
ATOM 575 N N . SER A 1 76 ? 9.798 -1.964 2.332 1.00 97.31 76 SER A N 1
ATOM 576 C CA . SER A 1 76 ? 10.506 -0.676 2.360 1.00 97.31 76 SER A CA 1
ATOM 577 C C . SER A 1 76 ? 10.730 -0.163 0.932 1.00 97.31 76 SER A C 1
ATOM 579 O O . SER A 1 76 ? 11.184 -0.919 0.076 1.00 97.31 76 SER A O 1
ATOM 581 N N . GLU A 1 77 ? 10.445 1.114 0.650 1.00 97.06 77 GLU A N 1
ATOM 582 C CA . GLU A 1 77 ? 10.633 1.684 -0.698 1.00 97.06 77 GLU A CA 1
ATOM 583 C C . GLU A 1 77 ? 12.104 1.596 -1.141 1.00 97.06 77 GLU A C 1
ATOM 585 O O . GLU A 1 77 ? 12.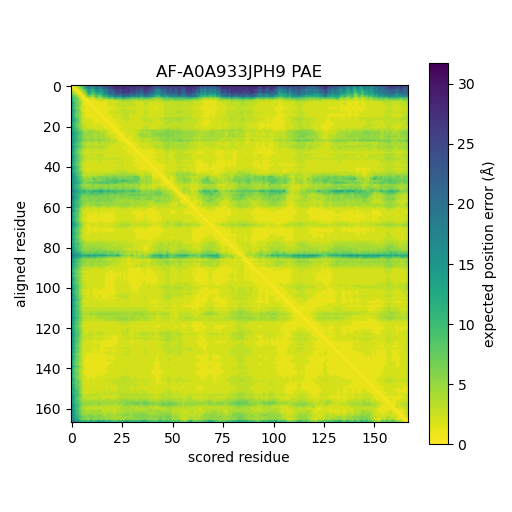379 1.334 -2.309 1.00 97.06 77 GLU A O 1
ATOM 590 N N . ILE A 1 78 ? 13.049 1.736 -0.207 1.00 94.88 78 ILE A N 1
ATOM 591 C CA . ILE A 1 78 ? 14.489 1.619 -0.483 1.00 94.88 78 ILE A CA 1
ATOM 592 C C . ILE A 1 78 ? 14.907 0.156 -0.725 1.00 94.88 78 ILE A C 1
ATOM 594 O O . ILE A 1 78 ? 15.873 -0.077 -1.443 1.00 94.88 78 ILE A O 1
ATOM 598 N N . ALA A 1 79 ? 14.176 -0.814 -0.160 1.00 93.75 79 ALA A N 1
ATOM 599 C CA . ALA A 1 79 ? 14.403 -2.259 -0.305 1.00 93.75 79 ALA A CA 1
ATOM 600 C C . ALA A 1 79 ? 15.888 -2.685 -0.166 1.00 93.75 79 ALA A C 1
ATOM 602 O O . ALA A 1 79 ? 16.474 -3.196 -1.122 1.00 93.75 79 ALA A O 1
ATOM 603 N N . PRO A 1 80 ? 16.522 -2.476 1.006 1.00 93.38 80 PRO A N 1
ATOM 604 C CA . PRO A 1 80 ? 17.957 -2.723 1.189 1.00 93.38 80 PRO A CA 1
ATOM 605 C C . PRO A 1 80 ? 18.363 -4.196 1.017 1.00 93.38 80 PRO A C 1
ATOM 607 O O . PRO A 1 80 ? 19.509 -4.470 0.670 1.00 93.38 80 PRO A O 1
ATOM 610 N N . ASP A 1 81 ? 17.430 -5.127 1.229 1.00 93.75 81 ASP A N 1
ATOM 611 C CA . ASP A 1 81 ? 17.677 -6.572 1.205 1.00 93.75 81 ASP A CA 1
ATOM 612 C C . ASP A 1 81 ? 17.441 -7.219 -0.169 1.00 93.75 81 ASP A C 1
ATOM 614 O O . ASP A 1 81 ? 17.608 -8.430 -0.314 1.00 93.75 81 ASP A O 1
ATOM 618 N N . VAL A 1 82 ? 17.079 -6.426 -1.184 1.00 95.06 82 VAL A N 1
ATOM 619 C CA . VAL A 1 82 ? 16.706 -6.907 -2.520 1.00 95.06 82 VAL A CA 1
ATOM 620 C C . VAL A 1 82 ? 17.836 -7.665 -3.231 1.00 95.06 82 VAL A C 1
ATOM 622 O O . VAL A 1 82 ? 18.999 -7.254 -3.194 1.00 95.06 82 VAL A O 1
ATOM 625 N N . ARG A 1 83 ? 17.507 -8.753 -3.946 1.00 91.38 83 ARG A N 1
ATOM 626 C CA . ARG A 1 83 ? 18.500 -9.634 -4.590 1.00 91.38 83 ARG A CA 1
ATOM 627 C C . ARG A 1 83 ? 18.224 -9.904 -6.077 1.00 91.38 83 ARG A C 1
ATOM 629 O O . ARG A 1 83 ? 17.134 -10.327 -6.440 1.00 91.38 83 ARG A O 1
ATOM 636 N N . PRO A 1 84 ? 19.217 -9.746 -6.976 1.00 90.56 84 PRO A N 1
ATOM 637 C CA . PRO A 1 84 ? 20.421 -8.938 -6.796 1.00 90.56 84 PRO A CA 1
ATOM 638 C C . PRO A 1 84 ? 20.092 -7.457 -6.526 1.00 90.56 84 PRO A C 1
ATOM 640 O O . PRO A 1 84 ? 19.107 -6.953 -7.080 1.00 90.56 84 PRO A O 1
ATOM 643 N N . PRO A 1 85 ? 20.921 -6.763 -5.727 1.00 85.62 85 PRO A N 1
ATOM 644 C CA . PRO A 1 85 ? 20.892 -5.313 -5.612 1.00 85.62 85 PRO A CA 1
ATOM 645 C C . PRO A 1 85 ? 21.783 -4.643 -6.680 1.00 85.62 85 PRO A C 1
ATOM 647 O O . PRO A 1 85 ? 22.784 -5.232 -7.100 1.00 85.62 85 PRO A O 1
ATOM 650 N N . PRO A 1 86 ? 21.502 -3.385 -7.067 1.00 91.50 86 PRO A N 1
ATOM 651 C CA . PRO A 1 86 ? 20.291 -2.616 -6.775 1.00 91.50 86 PRO A CA 1
ATOM 652 C C . PRO A 1 86 ? 19.168 -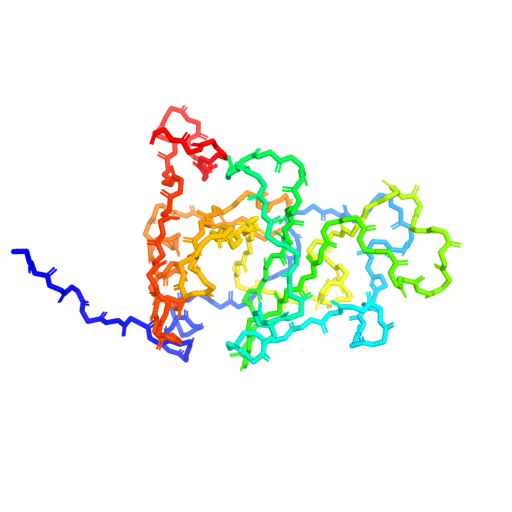2.907 -7.788 1.00 91.50 86 PRO A C 1
ATOM 654 O O . PRO A 1 86 ? 19.419 -3.407 -8.883 1.00 91.50 86 PRO A O 1
ATOM 657 N N . LEU A 1 87 ? 17.934 -2.512 -7.460 1.00 94.38 87 LEU A N 1
ATOM 658 C CA . LEU A 1 87 ? 16.899 -2.324 -8.483 1.00 94.38 87 LEU A CA 1
ATOM 659 C C . LEU A 1 87 ? 17.315 -1.195 -9.437 1.00 94.38 87 LEU A C 1
ATOM 661 O O . LEU A 1 87 ? 17.921 -0.206 -9.024 1.00 94.38 87 LEU A O 1
ATOM 665 N N . SER A 1 88 ? 16.920 -1.293 -10.700 1.00 94.38 88 SER A N 1
ATOM 666 C CA . SER A 1 88 ? 17.314 -0.396 -11.791 1.00 94.38 88 SER A CA 1
ATOM 667 C C . SER A 1 88 ? 16.894 1.054 -11.550 1.00 94.38 88 SER A C 1
ATOM 669 O O . SER A 1 88 ? 17.557 1.981 -12.007 1.00 94.38 88 SER A O 1
ATOM 671 N N .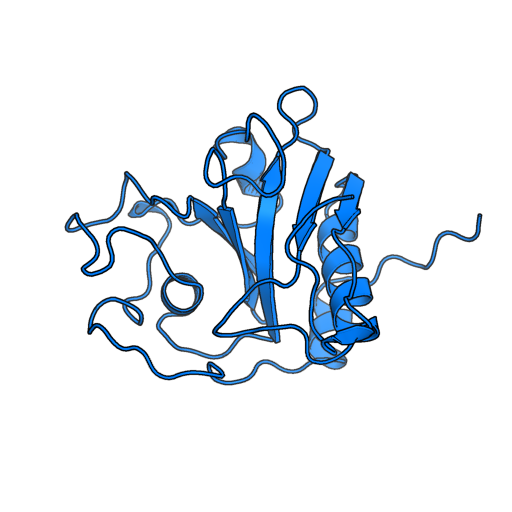 LEU A 1 89 ? 15.801 1.264 -10.809 1.00 93.62 89 LEU A N 1
ATOM 672 C CA . LEU A 1 89 ? 15.305 2.588 -10.419 1.00 93.62 89 LEU A CA 1
ATOM 673 C C . LEU A 1 89 ? 15.704 2.993 -8.991 1.00 93.62 89 LEU A C 1
ATOM 675 O O . LEU A 1 89 ? 15.196 3.989 -8.480 1.00 93.62 89 LEU A O 1
ATOM 679 N N . GLY A 1 90 ? 16.557 2.208 -8.330 1.00 94.62 90 GLY A N 1
ATOM 680 C CA . GLY A 1 90 ? 17.041 2.442 -6.967 1.00 94.62 90 GLY A CA 1
ATOM 681 C C . GLY A 1 90 ? 16.011 2.241 -5.851 1.00 94.62 90 GLY A C 1
ATOM 682 O O . GLY A 1 90 ? 16.374 2.335 -4.686 1.00 94.62 90 GLY A O 1
ATOM 683 N N . VAL A 1 91 ? 14.747 1.971 -6.186 1.00 96.50 91 VAL A N 1
ATOM 684 C CA . VAL A 1 91 ? 13.646 1.770 -5.233 1.00 96.50 91 VAL A CA 1
ATOM 685 C C . VAL A 1 91 ? 12.683 0.698 -5.732 1.00 96.50 91 VAL A C 1
ATOM 687 O O . VAL A 1 91 ? 12.505 0.528 -6.944 1.00 96.50 91 VAL A O 1
ATOM 690 N N . ALA A 1 92 ? 12.011 0.028 -4.799 1.00 97.44 92 ALA A N 1
ATOM 691 C CA . ALA A 1 92 ? 10.906 -0.873 -5.094 1.00 97.44 92 ALA A CA 1
ATOM 692 C C . ALA A 1 92 ? 9.713 -0.121 -5.704 1.00 97.44 92 ALA A C 1
ATOM 694 O O . ALA A 1 92 ? 9.540 1.090 -5.544 1.00 97.44 92 ALA A O 1
ATOM 695 N N . LYS A 1 93 ? 8.859 -0.859 -6.412 1.00 97.75 93 LYS A N 1
ATOM 696 C CA . LYS A 1 93 ? 7.568 -0.404 -6.939 1.00 97.75 93 LYS A CA 1
ATOM 697 C C . LYS A 1 93 ? 6.457 -1.319 -6.441 1.00 97.75 93 LYS A C 1
ATOM 699 O O . LYS A 1 93 ? 6.692 -2.475 -6.120 1.00 97.75 93 LYS A O 1
ATOM 704 N N . HIS A 1 94 ? 5.204 -0.862 -6.452 1.00 98.31 94 HIS A N 1
ATOM 705 C CA . HIS A 1 94 ? 4.071 -1.739 -6.105 1.00 98.31 94 HIS A CA 1
ATOM 706 C C . HIS A 1 94 ? 3.953 -2.965 -7.017 1.00 98.31 94 HIS A C 1
ATOM 708 O O . HIS A 1 94 ? 3.444 -4.000 -6.602 1.00 98.31 94 HIS A O 1
ATOM 714 N N . THR A 1 95 ? 4.420 -2.863 -8.262 1.00 98.25 95 THR A N 1
ATOM 715 C CA . THR A 1 95 ? 4.487 -3.996 -9.192 1.00 98.25 95 THR A CA 1
ATOM 716 C C . THR A 1 95 ? 5.502 -5.049 -8.760 1.00 98.25 95 THR A C 1
ATOM 718 O O . THR A 1 95 ? 5.313 -6.213 -9.085 1.00 98.25 95 THR A O 1
ATOM 721 N N . ASN A 1 96 ? 6.507 -4.697 -7.954 1.00 98.25 96 ASN A N 1
ATOM 722 C CA . ASN A 1 96 ? 7.405 -5.679 -7.353 1.00 98.25 96 ASN A CA 1
ATOM 723 C C . ASN A 1 96 ? 6.698 -6.554 -6.315 1.00 98.25 96 ASN A C 1
ATOM 725 O O . ASN A 1 96 ? 7.017 -7.726 -6.194 1.00 98.25 96 ASN A O 1
ATOM 729 N N . LEU A 1 97 ? 5.695 -6.018 -5.615 1.00 98.38 97 LEU A N 1
ATOM 730 C CA . LEU A 1 97 ? 4.898 -6.782 -4.650 1.00 98.38 97 LEU A CA 1
ATOM 731 C C . LEU A 1 97 ? 3.933 -7.775 -5.319 1.00 98.38 97 LEU A C 1
ATOM 733 O O . LEU A 1 97 ? 3.391 -8.643 -4.642 1.00 98.38 97 LEU A O 1
ATOM 737 N N . THR A 1 98 ? 3.708 -7.656 -6.627 1.00 98.25 98 THR A N 1
ATOM 738 C CA . THR A 1 98 ? 2.704 -8.426 -7.391 1.00 98.25 98 THR A CA 1
ATOM 739 C C . THR A 1 98 ? 3.274 -9.131 -8.622 1.00 98.25 98 THR A C 1
ATOM 741 O O . THR A 1 98 ? 2.525 -9.782 -9.349 1.00 98.25 98 THR A O 1
ATOM 744 N N . GLY A 1 99 ? 4.563 -8.947 -8.928 1.00 97.50 99 GLY A N 1
ATOM 745 C CA . GLY A 1 99 ? 5.178 -9.478 -10.142 1.00 97.50 99 GLY A CA 1
ATOM 746 C C . GLY A 1 99 ? 4.602 -8.854 -11.416 1.00 97.50 99 GLY A C 1
ATOM 747 O O . GLY A 1 99 ? 4.538 -9.497 -12.459 1.00 97.50 99 GLY A O 1
ATOM 748 N N . GLY A 1 100 ? 4.083 -7.625 -11.319 1.00 97.31 100 GLY A N 1
ATOM 749 C CA . GLY A 1 100 ? 3.295 -6.984 -12.377 1.00 97.31 100 GLY A CA 1
ATOM 750 C C . GLY A 1 100 ? 1.859 -7.507 -12.513 1.00 97.31 100 GLY A C 1
ATOM 751 O O . GLY A 1 100 ? 1.148 -7.095 -13.431 1.00 97.31 100 GLY A O 1
ATOM 752 N N . GLY A 1 101 ? 1.427 -8.395 -11.617 1.00 97.69 101 GLY A N 1
ATOM 753 C CA . GLY A 1 101 ? 0.104 -9.004 -11.603 1.00 97.69 101 GLY A CA 1
ATOM 754 C C . GLY A 1 101 ? -1.020 -8.076 -11.137 1.00 97.69 101 GLY A C 1
ATOM 755 O O . GLY A 1 101 ? -0.912 -6.844 -11.112 1.00 97.69 101 GLY A O 1
ATOM 756 N N . LEU A 1 102 ? -2.148 -8.693 -10.789 1.00 98.38 102 LEU A N 1
ATOM 757 C CA . LEU A 1 102 ? -3.345 -7.978 -10.364 1.00 98.38 102 LEU A CA 1
ATOM 758 C C . LEU A 1 102 ? -3.248 -7.551 -8.896 1.00 98.38 102 LEU A C 1
ATOM 760 O O . LEU A 1 102 ? -2.828 -8.321 -8.038 1.00 98.38 102 LEU A O 1
ATOM 764 N N . ALA A 1 103 ? -3.732 -6.349 -8.603 1.00 98.50 103 ALA A N 1
ATOM 765 C CA . ALA A 1 103 ? -3.988 -5.892 -7.243 1.00 98.50 103 ALA A CA 1
ATOM 766 C C . ALA A 1 103 ? -5.194 -4.958 -7.207 1.00 98.50 103 ALA A C 1
ATOM 768 O O . ALA A 1 103 ? -5.514 -4.302 -8.200 1.00 98.50 103 ALA A O 1
ATOM 769 N N . ALA A 1 104 ? -5.876 -4.896 -6.069 1.00 98.31 104 ALA A N 1
ATOM 770 C CA . ALA A 1 104 ? -7.073 -4.076 -5.921 1.00 98.31 104 ALA A CA 1
ATOM 771 C C . ALA A 1 104 ? -6.720 -2.594 -5.715 1.00 98.31 104 ALA A C 1
ATOM 773 O O . ALA A 1 104 ? -7.275 -1.708 -6.374 1.00 98.31 104 ALA A O 1
ATOM 774 N N . CYS A 1 105 ? -5.765 -2.324 -4.823 1.00 98.19 105 CYS A N 1
ATOM 775 C CA . CYS A 1 105 ? -5.334 -0.980 -4.447 1.00 98.19 105 CYS A CA 1
ATOM 776 C C . CYS A 1 105 ? -3.952 -1.024 -3.786 1.00 98.19 105 CYS A C 1
ATOM 778 O O . CYS A 1 105 ? -3.558 -2.051 -3.245 1.00 98.19 105 CYS A O 1
ATOM 780 N N . GLY A 1 106 ? -3.228 0.088 -3.790 1.00 98.38 106 GLY A N 1
ATOM 781 C CA . GLY A 1 106 ? -1.980 0.248 -3.058 1.00 98.38 106 GLY A CA 1
ATOM 782 C C . GLY A 1 106 ? -1.650 1.709 -2.785 1.00 98.38 106 GLY A C 1
ATOM 783 O O . GLY A 1 106 ? -2.333 2.624 -3.254 1.00 98.38 106 GLY A O 1
ATOM 784 N N . GLY A 1 107 ? -0.557 1.931 -2.066 1.00 98.38 107 GLY A N 1
ATOM 785 C CA . GLY A 1 107 ? -0.093 3.268 -1.717 1.00 98.38 107 GLY A CA 1
ATOM 786 C C . GLY A 1 107 ? 1.166 3.259 -0.866 1.00 98.38 107 GLY A C 1
ATOM 787 O O . GLY A 1 107 ? 1.950 2.310 -0.911 1.00 98.38 107 GLY A O 1
ATOM 788 N N . GLU A 1 108 ? 1.384 4.332 -0.121 1.00 98.38 108 GLU A N 1
ATOM 789 C CA . GLU A 1 108 ? 2.530 4.483 0.773 1.00 98.38 108 GLU A CA 1
ATOM 790 C C . GLU A 1 108 ? 2.074 4.368 2.229 1.00 98.38 108 GLU A C 1
ATOM 792 O O . GLU A 1 108 ? 0.925 4.685 2.560 1.00 98.38 108 GLU A O 1
ATOM 797 N N . LEU A 1 109 ? 2.966 3.880 3.087 1.00 97.81 109 LEU A N 1
ATOM 798 C CA . LEU A 1 109 ? 2.697 3.598 4.488 1.00 97.81 109 LEU A CA 1
ATOM 799 C C . LEU A 1 109 ? 3.926 3.894 5.351 1.00 97.81 109 LEU A C 1
ATOM 801 O O . LEU A 1 109 ? 5.062 3.654 4.947 1.00 97.81 109 LEU A O 1
ATOM 805 N N . TRP A 1 110 ? 3.685 4.413 6.550 1.00 97.38 110 TRP A N 1
ATOM 806 C CA . TRP A 1 110 ? 4.689 4.690 7.572 1.00 97.38 110 TRP A CA 1
ATOM 807 C C . TRP A 1 110 ? 4.189 4.177 8.919 1.00 97.38 110 TRP A C 1
ATOM 809 O O . TRP A 1 110 ? 3.006 4.314 9.233 1.00 97.38 110 TRP A O 1
ATOM 819 N N . ILE A 1 111 ? 5.097 3.634 9.722 1.00 96.00 111 ILE A N 1
ATOM 820 C CA . ILE A 1 111 ? 4.834 3.293 11.123 1.00 96.00 111 ILE A CA 1
ATOM 821 C C . ILE A 1 111 ? 5.215 4.479 12.007 1.00 96.00 111 ILE A C 1
ATOM 823 O O . ILE A 1 111 ? 6.235 5.130 11.762 1.00 96.00 111 ILE A O 1
ATOM 827 N N . ASP A 1 112 ? 4.391 4.758 13.017 1.00 94.06 112 ASP A N 1
ATOM 828 C CA . ASP A 1 112 ? 4.686 5.764 14.0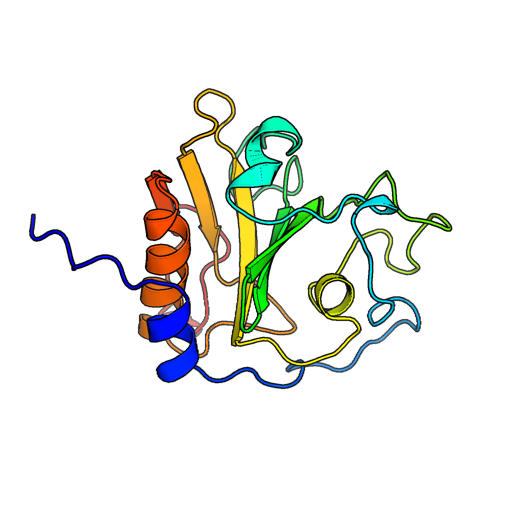34 1.00 94.06 112 ASP A CA 1
ATOM 829 C C . ASP A 1 112 ? 5.916 5.343 14.872 1.00 94.06 112 ASP A C 1
ATOM 831 O O . ASP A 1 112 ? 5.972 4.212 15.360 1.00 94.06 112 ASP A O 1
ATOM 835 N N . PRO A 1 113 ? 6.917 6.223 15.063 1.00 91.12 113 PRO A N 1
ATOM 836 C CA . PRO A 1 113 ? 8.156 5.873 15.758 1.00 91.12 113 PRO A CA 1
ATOM 837 C C . PRO A 1 113 ? 7.976 5.528 17.240 1.00 91.12 113 PRO A C 1
ATOM 839 O O . PRO A 1 113 ? 8.900 4.972 17.833 1.00 91.12 113 PRO A O 1
ATOM 842 N N . THR A 1 114 ? 6.835 5.859 17.853 1.00 91.94 114 THR A N 1
ATOM 843 C CA . THR A 1 114 ? 6.563 5.552 19.266 1.00 91.94 114 THR A CA 1
ATOM 844 C C . THR A 1 114 ? 5.413 4.567 19.472 1.00 91.94 114 THR A C 1
ATOM 846 O O . THR A 1 114 ? 5.194 4.135 20.604 1.00 91.94 114 THR A O 1
ATOM 849 N N . ASP A 1 115 ? 4.703 4.179 18.409 1.00 92.88 115 ASP A N 1
ATOM 850 C CA . ASP A 1 115 ? 3.578 3.244 18.459 1.00 92.88 115 ASP A CA 1
ATOM 851 C C . ASP A 1 115 ? 3.529 2.379 17.190 1.00 92.88 115 ASP A C 1
ATOM 853 O O . ASP A 1 115 ? 3.003 2.780 16.151 1.00 92.88 115 ASP A O 1
ATOM 857 N N . ASN A 1 116 ? 4.027 1.142 17.282 1.00 91.31 116 ASN A N 1
ATOM 858 C CA . ASN A 1 116 ? 4.035 0.204 16.156 1.00 91.31 116 ASN A CA 1
ATOM 859 C C . ASN A 1 116 ? 2.632 -0.268 15.726 1.00 91.31 116 ASN A C 1
ATOM 861 O O . ASN A 1 116 ? 2.497 -0.924 14.692 1.00 91.31 116 ASN A O 1
ATOM 865 N N . ARG A 1 117 ? 1.582 0.075 16.486 1.00 94.31 117 ARG A N 1
ATOM 866 C CA . ARG A 1 117 ? 0.185 -0.160 16.111 1.00 94.31 117 ARG A CA 1
ATOM 867 C C . ARG A 1 117 ? -0.453 1.041 15.427 1.00 94.31 117 ARG A C 1
ATOM 869 O O . ARG A 1 117 ? -1.615 0.952 15.024 1.00 94.31 117 ARG A O 1
ATOM 876 N N . LYS A 1 118 ? 0.268 2.150 15.277 1.00 96.00 118 LYS A N 1
ATOM 877 C CA . LYS A 1 118 ? -0.209 3.333 14.574 1.00 96.00 118 LYS A CA 1
ATOM 878 C C . LYS A 1 118 ? 0.458 3.452 13.212 1.00 96.00 118 LYS A C 1
ATOM 880 O O . LYS A 1 118 ? 1.676 3.553 13.086 1.00 96.00 118 LYS A O 1
ATOM 885 N N . LEU A 1 119 ? -0.381 3.458 12.184 1.00 96.75 119 LEU A N 1
ATOM 886 C CA . LEU A 1 119 ? 0.022 3.558 10.792 1.00 96.75 119 LEU A CA 1
ATOM 887 C C . LEU A 1 119 ? -0.419 4.899 10.220 1.00 96.75 119 LEU A C 1
ATOM 889 O O . LEU A 1 119 ? -1.528 5.367 10.473 1.00 96.75 119 LEU A O 1
ATOM 893 N N . TYR A 1 120 ? 0.421 5.474 9.377 1.00 97.62 120 TYR A N 1
ATOM 894 C CA . TYR A 1 120 ? 0.051 6.553 8.475 1.00 97.62 120 TYR A CA 1
ATOM 895 C C . TYR A 1 120 ? 0.037 5.975 7.070 1.00 97.62 120 TYR A C 1
ATOM 897 O O . TYR A 1 120 ? 1.029 5.389 6.648 1.00 97.62 120 TYR A O 1
ATOM 905 N N . ALA A 1 121 ? -1.070 6.106 6.350 1.00 97.88 121 ALA A N 1
ATOM 906 C CA . ALA A 1 121 ? -1.226 5.519 5.026 1.00 97.88 121 ALA A CA 1
ATOM 907 C C . ALA A 1 121 ? -1.814 6.519 4.031 1.00 97.88 121 ALA A C 1
ATOM 909 O O . ALA A 1 121 ? -2.627 7.379 4.372 1.00 97.88 121 ALA A O 1
ATOM 910 N N . ASN A 1 122 ? -1.434 6.381 2.770 1.00 97.94 122 ASN A N 1
ATOM 911 C CA . ASN A 1 122 ? -2.075 7.068 1.659 1.00 97.94 122 ASN A CA 1
ATOM 912 C C . ASN A 1 122 ? -2.363 6.092 0.510 1.00 97.94 122 ASN A C 1
ATOM 914 O O . ASN A 1 122 ? -1.943 4.938 0.552 1.00 97.94 122 ASN A O 1
ATOM 918 N N . GLY A 1 123 ? -3.066 6.560 -0.525 1.00 97.56 123 GLY A N 1
ATOM 919 C CA . GLY A 1 123 ? -3.329 5.811 -1.762 1.00 97.56 123 GLY A CA 1
ATOM 920 C C . GLY A 1 123 ? -2.365 6.140 -2.908 1.00 97.56 123 GLY A C 1
ATOM 921 O O . GLY A 1 123 ? -2.715 5.987 -4.075 1.00 97.56 123 GLY A O 1
ATOM 922 N N . GLY A 1 124 ? -1.172 6.657 -2.605 1.00 96.31 124 GLY A N 1
ATOM 923 C CA . GLY A 1 124 ? -0.213 7.237 -3.549 1.00 96.31 124 GLY A CA 1
ATOM 924 C C . GLY A 1 124 ? 0.478 6.248 -4.499 1.00 96.31 124 GLY A C 1
ATOM 925 O O . GLY A 1 124 ? 1.649 6.435 -4.837 1.00 96.31 124 GLY A O 1
ATOM 926 N N . SER A 1 125 ? -0.190 5.192 -4.964 1.00 97.25 125 SER A N 1
ATOM 927 C CA . SER A 1 125 ? 0.389 4.266 -5.938 1.00 97.25 125 SER A CA 1
ATOM 928 C C . SER A 1 125 ? 0.235 4.775 -7.371 1.00 97.25 125 SER A C 1
ATOM 930 O O . SER A 1 125 ? -0.866 5.011 -7.854 1.00 97.25 125 SER A O 1
ATOM 932 N N . GLY A 1 126 ? 1.343 4.857 -8.111 1.00 95.94 126 GLY A N 1
ATOM 933 C CA . GLY A 1 126 ? 1.305 5.100 -9.559 1.00 95.94 126 GLY A CA 1
ATOM 934 C C . GLY A 1 126 ? 0.889 3.875 -10.387 1.00 95.94 126 GLY A C 1
ATOM 935 O O . GLY A 1 126 ? 0.743 3.989 -11.604 1.00 95.94 126 GLY A O 1
ATOM 936 N N . ARG A 1 127 ? 0.745 2.700 -9.758 1.00 97.25 127 ARG A N 1
ATOM 937 C CA . ARG A 1 127 ? 0.414 1.420 -10.409 1.00 97.25 127 ARG A CA 1
ATOM 938 C C . ARG A 1 127 ? -0.986 0.951 -10.008 1.00 97.25 127 ARG A C 1
ATOM 940 O O . ARG A 1 127 ? -1.794 0.653 -10.880 1.00 97.25 127 ARG A O 1
ATOM 947 N N . TYR A 1 128 ? -1.327 1.007 -8.724 1.00 98.38 128 TYR A N 1
ATOM 948 C CA . TYR A 1 128 ? -2.625 0.572 -8.200 1.00 98.38 128 TYR A CA 1
ATOM 949 C C . TYR A 1 128 ? -3.307 1.664 -7.357 1.00 98.38 128 TYR A C 1
ATOM 951 O O . TYR A 1 128 ? -3.646 1.409 -6.207 1.00 98.38 128 TYR A O 1
ATOM 959 N N . PRO A 1 129 ? -3.519 2.891 -7.877 1.00 98.12 129 PRO A N 1
ATOM 960 C CA . PRO A 1 129 ? -4.167 3.943 -7.088 1.00 98.12 129 PRO A CA 1
ATOM 961 C C . PRO A 1 129 ? -5.611 3.559 -6.713 1.00 98.12 129 PRO A C 1
ATOM 963 O O . PRO A 1 129 ? -6.288 2.915 -7.520 1.00 98.12 129 PRO A O 1
ATOM 966 N N . PRO A 1 130 ? -6.152 3.984 -5.565 1.00 98.19 130 PRO A N 1
ATOM 967 C CA . PRO A 1 130 ? -7.600 3.988 -5.387 1.00 98.19 130 PRO A CA 1
ATOM 968 C C . PRO A 1 130 ? -8.247 4.837 -6.493 1.00 98.19 130 PRO A C 1
ATOM 970 O O . PRO A 1 130 ? -7.682 5.830 -6.949 1.00 98.19 130 PRO A O 1
ATOM 973 N N . LYS A 1 131 ? -9.419 4.415 -6.965 1.00 97.88 131 LYS A N 1
ATOM 974 C CA . LYS A 1 131 ? -10.167 5.072 -8.045 1.00 97.88 131 LYS A CA 1
ATOM 975 C C . LYS A 1 131 ? -11.163 6.105 -7.553 1.00 97.88 131 LYS A C 1
ATOM 977 O O . LYS A 1 131 ? -11.620 6.908 -8.351 1.00 97.88 131 LYS A O 1
ATOM 982 N N . THR A 1 132 ? -11.518 6.048 -6.277 1.00 98.00 132 THR A N 1
ATOM 983 C CA . THR A 1 132 ? -12.477 6.957 -5.655 1.00 98.00 132 THR A CA 1
ATOM 984 C C . THR A 1 132 ? -12.070 7.226 -4.205 1.00 98.00 132 THR A C 1
ATOM 986 O O . THR A 1 132 ? -11.403 6.372 -3.598 1.00 98.00 132 THR A O 1
ATOM 989 N N . PRO A 1 133 ? -12.539 8.336 -3.603 1.00 97.88 133 PRO A N 1
ATOM 990 C CA . PRO A 1 133 ? -12.372 8.587 -2.171 1.00 97.88 133 PRO A CA 1
ATOM 991 C C . PRO A 1 133 ? -12.877 7.411 -1.325 1.00 97.88 133 PRO A C 1
ATOM 993 O O . PRO A 1 133 ? -12.216 6.972 -0.384 1.00 97.88 133 PRO A O 1
ATOM 996 N N . LYS A 1 134 ? -14.019 6.829 -1.719 1.00 97.88 134 LYS A N 1
ATOM 997 C CA . LYS A 1 134 ? -14.640 5.698 -1.020 1.00 97.88 134 LYS A CA 1
ATOM 998 C C . LYS A 1 134 ? -13.775 4.438 -1.059 1.00 97.88 134 LYS A C 1
ATOM 1000 O O . LYS A 1 134 ? -13.663 3.745 -0.052 1.00 97.88 134 LYS A O 1
ATOM 1005 N N . GLN A 1 135 ? -13.131 4.148 -2.192 1.00 98.25 135 GLN A N 1
ATOM 1006 C CA . GLN A 1 135 ? -12.214 3.011 -2.284 1.00 98.25 135 GLN A CA 1
ATOM 1007 C C . GLN A 1 135 ? -11.009 3.184 -1.348 1.00 98.25 135 GLN A C 1
ATOM 1009 O O . GLN A 1 135 ? -10.571 2.205 -0.740 1.00 98.25 135 GLN A O 1
ATOM 1014 N N . LEU A 1 136 ? -10.482 4.406 -1.209 1.00 98.31 136 LEU A N 1
ATOM 1015 C CA . LEU A 1 136 ? -9.397 4.695 -0.268 1.00 98.31 136 LEU A CA 1
ATOM 1016 C C . LEU A 1 136 ? -9.854 4.533 1.190 1.00 98.31 136 LEU A C 1
ATOM 1018 O O . LEU A 1 136 ? -9.171 3.869 1.964 1.00 98.31 136 LEU A O 1
ATOM 1022 N N . GLU A 1 137 ? -11.015 5.079 1.555 1.00 97.62 137 GLU A N 1
ATOM 1023 C CA . GLU A 1 137 ? -11.610 4.928 2.895 1.00 97.62 137 GLU A CA 1
ATOM 1024 C C . GLU A 1 137 ? -11.778 3.447 3.274 1.00 97.62 137 GLU A C 1
ATOM 1026 O O . GLU A 1 137 ? -11.427 3.019 4.377 1.00 97.62 137 GLU A O 1
ATOM 1031 N N . HIS A 1 138 ? -12.255 2.635 2.333 1.00 98.19 138 HIS A N 1
ATOM 1032 C CA . HIS A 1 138 ? -12.397 1.198 2.521 1.00 98.19 138 HIS A CA 1
ATOM 1033 C C . HIS A 1 138 ? -11.042 0.484 2.635 1.00 98.19 138 HIS A C 1
ATOM 1035 O O . HIS A 1 138 ? -10.901 -0.393 3.480 1.00 98.19 138 HIS A O 1
ATOM 1041 N N . ALA A 1 139 ? -10.021 0.883 1.869 1.00 98.12 139 ALA A N 1
ATOM 1042 C CA . ALA A 1 139 ? -8.683 0.294 1.982 1.00 98.12 139 ALA A CA 1
ATOM 1043 C C . ALA A 1 139 ? -8.042 0.607 3.345 1.00 98.12 139 ALA A C 1
ATOM 1045 O O . ALA A 1 139 ? -7.458 -0.266 3.982 1.00 98.12 139 ALA A O 1
ATOM 1046 N N . VAL A 1 140 ? -8.213 1.838 3.834 1.00 97.88 140 VAL A N 1
ATOM 1047 C CA . VAL A 1 140 ? -7.813 2.245 5.191 1.00 97.88 140 VAL A CA 1
ATOM 1048 C C . VAL A 1 140 ? -8.564 1.434 6.250 1.00 97.88 140 VAL A C 1
ATOM 1050 O O . VAL A 1 140 ? -7.972 1.045 7.255 1.00 97.88 140 VAL A O 1
ATOM 1053 N N . SER A 1 141 ? -9.842 1.128 6.012 1.00 97.19 141 SER A N 1
ATOM 1054 C CA . SER A 1 141 ? -10.638 0.278 6.905 1.00 97.19 141 SER A CA 1
ATOM 1055 C C . SER A 1 141 ? -10.104 -1.156 6.977 1.00 97.19 141 SER A C 1
ATOM 1057 O O . SER A 1 141 ? -10.060 -1.712 8.072 1.00 97.19 141 SER A O 1
ATOM 1059 N N . VAL A 1 142 ? -9.615 -1.716 5.861 1.00 97.94 142 VAL A N 1
ATOM 1060 C CA . VAL A 1 142 ? -8.938 -3.028 5.848 1.00 97.94 142 VAL A CA 1
ATOM 1061 C C . VAL A 1 142 ? -7.690 -2.994 6.723 1.00 97.94 142 VAL A C 1
ATOM 1063 O O . VAL A 1 142 ? -7.535 -3.848 7.592 1.00 97.94 142 VAL A O 1
ATOM 1066 N N . LEU A 1 143 ? -6.832 -1.981 6.566 1.00 97.25 143 LEU A N 1
ATOM 1067 C CA . LEU A 1 143 ? -5.650 -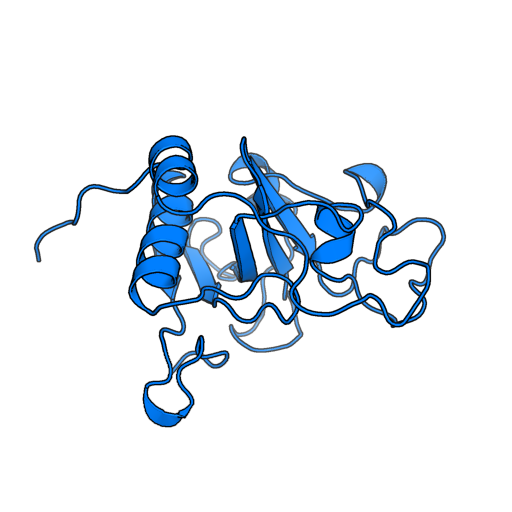1.830 7.419 1.00 97.25 143 LEU A CA 1
ATOM 1068 C C . LEU A 1 143 ? -6.050 -1.729 8.901 1.00 97.25 143 LEU A C 1
ATOM 1070 O O . LEU A 1 143 ? -5.486 -2.419 9.745 1.00 97.25 143 LEU A O 1
ATOM 1074 N N . ALA A 1 144 ? -7.069 -0.934 9.229 1.00 97.06 144 ALA A N 1
ATOM 1075 C CA . ALA A 1 144 ? -7.563 -0.814 10.599 1.00 97.06 144 ALA A CA 1
ATOM 1076 C C . ALA A 1 144 ? -8.151 -2.130 11.148 1.00 97.06 144 ALA A C 1
ATOM 1078 O O . ALA A 1 144 ? -8.031 -2.401 12.344 1.00 97.06 144 ALA A O 1
ATOM 1079 N N . SER A 1 145 ? -8.741 -2.975 10.291 1.00 96.50 145 SER A N 1
ATOM 1080 C CA . SER A 1 145 ? -9.299 -4.281 10.676 1.00 96.50 145 SER A CA 1
ATOM 1081 C C . SER A 1 145 ? -8.244 -5.244 11.232 1.00 96.50 145 SER A C 1
ATOM 1083 O O . SER A 1 145 ? -8.560 -6.084 12.071 1.00 96.50 145 SER A O 1
ATOM 1085 N N . PHE A 1 146 ? -6.971 -5.054 10.870 1.00 95.81 146 PHE A N 1
ATOM 1086 C CA . PHE A 1 146 ? -5.847 -5.793 11.444 1.00 95.81 146 PHE A CA 1
ATOM 1087 C C . PHE A 1 146 ? -5.429 -5.302 12.842 1.00 95.81 146 PHE A C 1
ATOM 1089 O O . PHE A 1 146 ? -4.432 -5.758 13.399 1.00 95.81 146 PHE A O 1
ATOM 1096 N N . GLY A 1 147 ? -6.193 -4.382 13.439 1.00 95.31 147 GLY A N 1
ATOM 1097 C CA . GLY A 1 147 ? -5.964 -3.869 14.786 1.00 95.31 147 GLY A CA 1
ATOM 1098 C C . GLY A 1 147 ? -5.024 -2.665 14.847 1.00 95.31 147 GLY A C 1
ATOM 1099 O O . GLY A 1 147 ? -4.499 -2.378 15.927 1.00 95.31 147 GLY A O 1
ATOM 1100 N N . PHE A 1 148 ? -4.807 -1.977 13.726 1.00 96.06 148 PHE A N 1
ATOM 1101 C CA . PHE A 1 148 ? -4.032 -0.741 13.660 1.00 96.06 148 PHE A CA 1
ATOM 1102 C C . PHE A 1 148 ? -4.905 0.497 13.891 1.00 96.06 148 PHE A C 1
ATOM 1104 O O . PHE A 1 148 ? -6.051 0.568 13.445 1.00 96.06 148 PHE A O 1
ATOM 1111 N N . THR A 1 149 ? -4.333 1.523 14.517 1.00 96.56 149 THR A N 1
ATOM 1112 C CA . THR A 1 149 ? -4.844 2.893 14.408 1.00 96.56 149 THR A CA 1
ATOM 1113 C C . THR A 1 149 ? -4.299 3.484 13.115 1.00 96.56 149 THR A C 1
ATOM 1115 O O . THR A 1 149 ? -3.094 3.687 13.005 1.00 96.56 149 THR A O 1
ATOM 1118 N N . VAL A 1 150 ? -5.153 3.759 12.129 1.00 96.94 150 VAL A N 1
ATOM 1119 C CA . VAL A 1 150 ? -4.701 4.237 10.813 1.00 96.94 150 VAL A CA 1
ATOM 1120 C C . VAL A 1 150 ? -5.078 5.699 10.608 1.00 96.94 150 VAL A C 1
ATOM 1122 O O . VAL A 1 150 ? -6.250 6.066 10.669 1.00 96.94 150 VAL A O 1
ATOM 1125 N N . VAL A 1 151 ? -4.079 6.533 10.332 1.00 97.00 151 VAL A N 1
ATOM 1126 C CA . VAL A 1 151 ? -4.240 7.917 9.883 1.00 97.00 151 VAL A CA 1
ATOM 1127 C C . VAL A 1 151 ? -4.102 7.938 8.366 1.00 97.00 151 VAL A C 1
ATOM 1129 O O . VAL A 1 151 ? -3.070 7.541 7.829 1.00 97.00 151 VAL A O 1
ATOM 1132 N N . SER A 1 152 ? -5.135 8.398 7.662 1.00 97.25 152 SER A N 1
ATOM 1133 C CA . SER A 1 152 ? -5.088 8.551 6.207 1.00 97.25 152 SER A CA 1
ATOM 1134 C C . SER A 1 152 ? -4.670 9.966 5.815 1.00 97.25 152 SER A C 1
ATOM 1136 O O . SER A 1 152 ? -5.148 10.922 6.419 1.00 97.25 152 SER A O 1
ATOM 1138 N N . ALA A 1 153 ? -3.846 10.110 4.773 1.00 97.00 153 ALA A N 1
ATOM 1139 C CA . ALA A 1 153 ? -3.602 11.414 4.145 1.00 97.00 153 ALA A CA 1
ATOM 1140 C C . ALA A 1 153 ? -4.861 11.981 3.452 1.00 97.00 153 ALA A C 1
ATOM 1142 O O . ALA A 1 153 ? -4.952 13.185 3.234 1.00 97.00 153 ALA A O 1
ATOM 1143 N N . GLY A 1 154 ? -5.847 11.128 3.148 1.00 96.31 154 GLY A N 1
ATOM 1144 C CA . GLY A 1 154 ? -7.123 11.527 2.561 1.00 96.31 154 GLY A CA 1
ATOM 1145 C C . GLY A 1 154 ? -7.124 11.594 1.032 1.00 96.31 154 GLY A C 1
ATOM 1146 O O . GLY A 1 154 ? -6.287 10.997 0.349 1.00 96.31 154 GLY A O 1
ATOM 1147 N N . TRP A 1 155 ? -8.122 12.293 0.497 1.00 97.31 155 TRP A N 1
ATOM 1148 C CA . TRP A 1 155 ? -8.341 12.502 -0.933 1.00 97.31 155 TRP A CA 1
ATOM 1149 C C . TRP A 1 155 ? -8.204 13.988 -1.267 1.00 97.31 155 TRP A C 1
ATOM 1151 O O . TRP A 1 155 ? -8.655 14.842 -0.505 1.00 97.31 155 TRP A O 1
ATOM 1161 N N . SER A 1 156 ? -7.576 14.291 -2.398 1.00 95.94 156 SER A N 1
ATOM 1162 C CA . SER A 1 156 ? -7.498 15.633 -2.962 1.00 95.94 156 SER A CA 1
ATOM 1163 C C . SER A 1 156 ? -8.664 15.826 -3.926 1.00 95.94 156 SER A C 1
ATOM 1165 O O . SER A 1 156 ? -8.651 15.273 -5.023 1.00 95.94 156 SER A O 1
ATOM 1167 N N . GLU A 1 157 ? -9.656 16.624 -3.524 1.00 94.12 157 GLU A N 1
ATOM 1168 C CA . GLU A 1 157 ? -10.792 16.996 -4.385 1.00 94.12 157 GLU A CA 1
ATOM 1169 C C . GLU A 1 157 ? -10.332 17.801 -5.612 1.00 94.12 157 GLU A C 1
ATOM 1171 O O . GLU A 1 157 ? -10.842 17.608 -6.710 1.00 94.12 157 GLU A O 1
ATOM 1176 N N . ASP A 1 158 ? -9.309 18.648 -5.451 1.00 93.56 158 ASP A N 1
ATOM 1177 C CA . ASP A 1 158 ? -8.796 19.507 -6.528 1.00 93.56 158 ASP A CA 1
ATOM 1178 C C . ASP A 1 158 ? -8.194 18.706 -7.693 1.00 93.56 158 ASP A C 1
ATOM 1180 O O . ASP A 1 158 ? -8.273 19.120 -8.848 1.00 93.56 158 ASP A O 1
ATOM 1184 N N . ASN A 1 159 ? -7.569 17.564 -7.387 1.00 92.06 159 ASN A N 1
ATOM 1185 C CA . ASN A 1 159 ? -6.856 16.735 -8.363 1.00 92.06 159 ASN A CA 1
ATOM 1186 C C . ASN A 1 159 ? -7.547 15.393 -8.637 1.00 92.06 159 ASN A C 1
ATOM 1188 O O . ASN A 1 159 ? -7.007 14.586 -9.395 1.00 92.06 159 ASN A O 1
ATOM 1192 N N . ASP A 1 160 ? -8.683 15.146 -7.981 1.00 94.31 160 ASP A N 1
ATOM 1193 C CA . ASP A 1 160 ? -9.412 13.878 -7.968 1.00 94.31 160 ASP A CA 1
ATOM 1194 C C . ASP A 1 160 ? -8.484 12.658 -7.798 1.00 94.31 160 ASP A C 1
ATOM 1196 O O . ASP A 1 160 ? -8.449 11.721 -8.602 1.00 94.31 160 ASP A O 1
ATOM 1200 N N . CYS A 1 161 ? -7.637 12.702 -6.765 1.00 95.31 161 CYS A N 1
ATOM 1201 C CA . CYS A 1 161 ? -6.677 11.637 -6.490 1.00 95.31 161 CYS A CA 1
ATOM 1202 C C . CYS A 1 161 ? -6.358 11.498 -4.997 1.00 95.31 161 CYS A C 1
ATOM 1204 O O . CYS A 1 161 ? -6.653 12.375 -4.189 1.00 95.31 161 CYS A O 1
ATOM 1206 N N . ALA A 1 162 ? -5.729 10.386 -4.606 1.00 95.69 162 ALA A N 1
ATOM 1207 C CA . ALA A 1 162 ? -5.274 10.205 -3.230 1.00 95.69 162 ALA A CA 1
ATOM 1208 C C . ALA A 1 162 ? -4.207 11.248 -2.858 1.00 95.69 162 ALA A C 1
ATOM 1210 O O . ALA A 1 162 ? -3.189 11.379 -3.545 1.00 95.69 162 ALA A O 1
ATOM 1211 N N . GLU A 1 163 ? -4.419 11.941 -1.739 1.00 95.50 163 GLU A N 1
ATOM 1212 C CA . GLU A 1 163 ? -3.465 12.902 -1.191 1.00 95.50 163 GLU A CA 1
ATOM 1213 C C . GLU A 1 163 ? -2.197 12.160 -0.754 1.00 95.50 163 GLU A C 1
ATOM 1215 O O . GLU A 1 163 ? -2.263 11.053 -0.217 1.00 95.50 163 GLU A O 1
ATOM 1220 N N . ARG A 1 164 ? -1.022 12.743 -1.004 1.00 91.38 164 ARG A N 1
ATOM 1221 C CA . ARG A 1 164 ? 0.262 12.111 -0.638 1.00 91.38 164 ARG A CA 1
ATOM 1222 C C . ARG A 1 164 ? 0.863 12.698 0.630 1.00 91.38 164 ARG A C 1
ATOM 1224 O O . ARG A 1 164 ? 1.754 12.090 1.220 1.00 91.38 164 ARG A O 1
ATOM 1231 N N . VAL A 1 165 ? 0.380 13.868 1.038 1.00 88.44 165 VAL A N 1
ATOM 1232 C CA . VAL A 1 165 ? 0.915 14.644 2.153 1.00 88.44 165 VAL A CA 1
ATOM 1233 C C . VAL A 1 165 ? -0.069 14.621 3.316 1.00 88.44 165 VAL A C 1
ATOM 1235 O O . VAL A 1 165 ? -1.233 14.975 3.167 1.00 88.44 165 VAL A O 1
ATOM 1238 N N . PHE A 1 166 ? 0.413 14.239 4.497 1.00 88.81 166 PHE A N 1
ATOM 1239 C CA . PHE A 1 166 ? -0.367 14.330 5.729 1.00 88.81 166 PHE A CA 1
ATOM 1240 C C . PHE A 1 166 ? -0.418 15.792 6.180 1.00 88.81 166 PHE A C 1
ATOM 1242 O O . PHE A 1 166 ? 0.633 16.429 6.312 1.00 88.81 166 PHE A O 1
ATOM 1249 N N . ARG A 1 167 ? -1.631 16.312 6.374 1.00 75.44 167 ARG A N 1
ATOM 1250 C CA . ARG A 1 167 ? -1.896 17.668 6.869 1.00 75.44 167 ARG A CA 1
ATOM 1251 C C . ARG A 1 167 ? -2.208 17.647 8.359 1.00 75.44 167 ARG A C 1
ATOM 1253 O O . ARG A 1 167 ? -2.809 16.648 8.812 1.00 75.44 167 ARG A O 1
#

Mean predicted aligned error: 3.62 Å